Protein AF-X1RI43-F1 (afdb_monomer_lite)

Structure (mmCIF, N/CA/C/O backbone):
data_AF-X1RI43-F1
#
_entry.id   AF-X1RI43-F1
#
loop_
_atom_site.group_PDB
_atom_site.id
_atom_site.type_symbol
_atom_site.label_atom_id
_atom_site.label_alt_id
_atom_site.label_comp_id
_atom_site.label_asym_id
_atom_site.label_entity_id
_atom_site.label_seq_id
_atom_site.pdbx_PDB_ins_code
_atom_site.Cartn_x
_atom_site.Cartn_y
_atom_site.Cartn_z
_atom_site.occupancy
_atom_site.B_iso_or_equiv
_atom_site.auth_seq_id
_atom_site.auth_comp_id
_atom_site.auth_asym_id
_atom_site.auth_atom_id
_atom_site.pdbx_PDB_model_num
ATOM 1 N N . ASP A 1 1 ? 4.032 6.945 8.911 1.00 94.88 1 ASP A N 1
ATOM 2 C CA . ASP A 1 1 ? 5.076 6.153 8.237 1.00 94.88 1 ASP A CA 1
ATOM 3 C C . ASP A 1 1 ? 4.784 6.082 6.738 1.00 94.88 1 ASP A C 1
ATOM 5 O O . ASP A 1 1 ? 3.655 5.783 6.378 1.00 94.88 1 ASP A O 1
ATOM 9 N N . LEU A 1 2 ? 5.763 6.406 5.883 1.00 96.12 2 LEU A N 1
ATOM 10 C CA . LEU A 1 2 ? 5.659 6.276 4.417 1.00 96.12 2 LEU A CA 1
ATOM 11 C C . LEU A 1 2 ? 6.127 4.905 3.906 1.00 96.12 2 LEU A C 1
ATOM 13 O O . LEU A 1 2 ? 5.925 4.588 2.732 1.00 96.12 2 LEU A O 1
ATOM 17 N N . SER A 1 3 ? 6.766 4.104 4.759 1.00 94.75 3 SER A N 1
ATOM 18 C CA . SER A 1 3 ? 7.128 2.724 4.462 1.00 94.75 3 SER A CA 1
ATOM 19 C C . SER A 1 3 ? 5.883 1.823 4.421 1.00 94.75 3 SER A C 1
ATOM 21 O O . SER A 1 3 ? 4.750 2.299 4.530 1.00 94.75 3 SER A O 1
ATOM 23 N N . ALA A 1 4 ? 6.089 0.525 4.200 1.00 94.62 4 ALA A N 1
ATOM 24 C CA . ALA A 1 4 ? 5.012 -0.456 4.199 1.00 94.62 4 ALA A CA 1
ATOM 25 C C . ALA A 1 4 ? 4.863 -1.227 5.517 1.00 94.62 4 ALA A C 1
ATOM 27 O O . ALA A 1 4 ? 3.946 -2.040 5.621 1.00 94.62 4 ALA A O 1
ATOM 28 N N . ASP A 1 5 ? 5.728 -0.959 6.496 1.00 95.06 5 ASP A N 1
ATOM 29 C CA . ASP A 1 5 ? 5.874 -1.754 7.715 1.00 95.06 5 ASP A CA 1
ATOM 30 C C . ASP A 1 5 ? 4.535 -1.880 8.465 1.00 95.06 5 ASP A C 1
ATOM 32 O O . ASP A 1 5 ? 4.143 -2.966 8.866 1.00 95.06 5 ASP A O 1
ATOM 36 N N . TYR A 1 6 ? 3.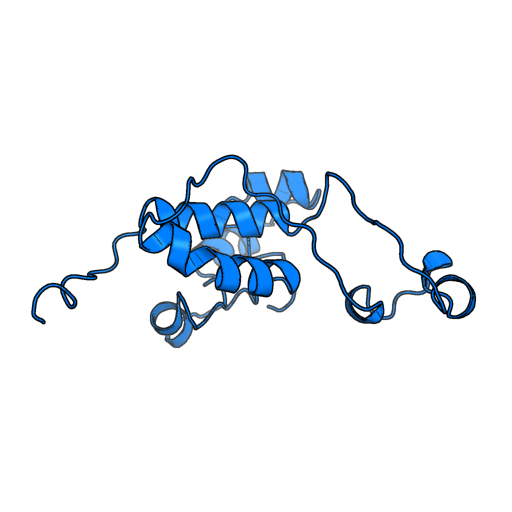743 -0.808 8.535 1.00 96.62 6 TYR A N 1
ATOM 37 C CA . TYR A 1 6 ? 2.495 -0.798 9.315 1.00 96.62 6 TYR A CA 1
ATOM 38 C C . TYR A 1 6 ? 1.204 -0.821 8.483 1.00 96.62 6 TYR A C 1
ATOM 40 O O . TYR A 1 6 ? 0.127 -0.543 9.009 1.00 96.62 6 TYR A O 1
ATOM 48 N N . ARG A 1 7 ? 1.285 -1.107 7.175 1.00 97.12 7 ARG A N 1
ATOM 49 C CA . ARG A 1 7 ? 0.104 -1.090 6.283 1.00 97.12 7 ARG A CA 1
ATOM 50 C C . ARG A 1 7 ? -0.759 -2.346 6.403 1.00 97.12 7 ARG A C 1
ATOM 52 O O . ARG A 1 7 ? -1.976 -2.270 6.263 1.00 97.12 7 ARG A O 1
ATOM 59 N N . LEU A 1 8 ? -0.129 -3.497 6.631 1.00 96.00 8 LEU A N 1
ATOM 60 C CA . LEU A 1 8 ? -0.806 -4.789 6.732 1.00 96.00 8 LEU A CA 1
ATOM 61 C C . LEU A 1 8 ? -1.135 -5.088 8.190 1.00 96.00 8 LEU A C 1
ATOM 63 O O . LEU A 1 8 ? -0.254 -5.024 9.040 1.00 96.00 8 LEU A O 1
ATOM 67 N N . LYS A 1 9 ? -2.391 -5.432 8.472 1.00 93.38 9 LYS A N 1
ATOM 68 C CA . LYS A 1 9 ? -2.880 -5.701 9.832 1.00 93.38 9 LYS A CA 1
ATOM 69 C C . LYS A 1 9 ? -2.414 -7.041 10.384 1.00 93.38 9 LYS A C 1
ATOM 71 O O . LYS A 1 9 ? -2.219 -7.173 11.587 1.00 93.38 9 LYS A O 1
ATOM 76 N N . ASP A 1 10 ? -2.228 -8.015 9.503 1.00 92.88 10 ASP A N 1
ATOM 77 C CA . ASP A 1 10 ? -1.735 -9.340 9.855 1.00 92.88 10 ASP A CA 1
ATOM 78 C C . ASP A 1 10 ? -0.206 -9.398 9.697 1.00 92.88 10 ASP A C 1
ATOM 80 O O . ASP A 1 10 ? 0.337 -9.281 8.590 1.00 92.88 10 ASP A O 1
ATOM 84 N N . SER A 1 11 ? 0.497 -9.599 10.816 1.00 92.56 11 SER A N 1
ATOM 85 C CA . SER A 1 11 ? 1.957 -9.711 10.845 1.00 92.56 11 SER A CA 1
ATOM 86 C C . SER A 1 11 ? 2.472 -10.923 10.063 1.00 92.56 11 SER A C 1
ATOM 88 O O . SER A 1 11 ? 3.545 -10.841 9.462 1.00 92.56 11 SER A O 1
ATOM 90 N N . ALA A 1 12 ? 1.707 -12.015 9.985 1.00 93.31 12 ALA A N 1
ATOM 91 C CA . ALA A 1 12 ? 2.068 -13.188 9.198 1.00 93.31 12 ALA A CA 1
ATOM 92 C C . ALA A 1 12 ? 1.974 -12.897 7.693 1.00 93.31 12 ALA A C 1
ATOM 94 O O . ALA A 1 12 ? 2.835 -13.327 6.917 1.00 93.31 12 ALA A O 1
ATOM 95 N N . VAL A 1 13 ? 0.974 -12.115 7.263 1.00 94.31 13 VAL A N 1
ATOM 96 C CA . VAL A 1 13 ? 0.886 -11.637 5.872 1.00 94.31 13 VAL A CA 1
ATOM 97 C C . VAL A 1 13 ? 2.065 -10.716 5.570 1.00 94.31 13 VAL A C 1
ATOM 99 O O . VAL A 1 13 ? 2.731 -10.900 4.550 1.00 94.31 13 VAL A O 1
ATOM 102 N N . TYR A 1 14 ? 2.391 -9.784 6.468 1.00 94.38 14 TYR A N 1
ATOM 103 C CA . TYR A 1 14 ? 3.572 -8.936 6.317 1.00 94.38 14 TYR A CA 1
ATOM 104 C C . TYR A 1 14 ? 4.857 -9.762 6.156 1.00 94.38 14 TYR A C 1
ATOM 106 O O . TYR A 1 14 ? 5.571 -9.593 5.165 1.00 94.38 14 TYR A O 1
ATOM 114 N N . GLN A 1 15 ? 5.107 -10.723 7.047 1.00 93.94 15 GLN A N 1
ATOM 115 C CA . GLN A 1 15 ? 6.289 -11.582 6.983 1.00 93.94 15 GLN A CA 1
ATOM 116 C C . GLN A 1 15 ? 6.377 -12.350 5.661 1.00 93.94 15 GLN A C 1
ATOM 118 O O . GLN A 1 15 ? 7.441 -12.402 5.042 1.00 93.94 15 GLN A O 1
ATOM 123 N N . LYS A 1 16 ? 5.255 -12.897 5.183 1.00 94.44 16 LYS A N 1
ATOM 124 C CA . LYS A 1 16 ? 5.183 -13.631 3.913 1.00 94.44 16 LYS A CA 1
ATOM 125 C C . LYS A 1 16 ? 5.531 -12.761 2.698 1.00 94.44 16 LYS A C 1
ATOM 127 O O . LYS A 1 16 ? 6.133 -13.257 1.745 1.00 94.44 16 LYS A O 1
ATOM 132 N N . TRP A 1 17 ? 5.123 -11.493 2.695 1.00 94.44 17 TRP A N 1
ATOM 133 C CA . TRP A 1 17 ? 5.287 -10.597 1.543 1.00 94.44 17 TRP A CA 1
ATOM 134 C C . TRP A 1 17 ? 6.582 -9.787 1.565 1.00 94.44 17 TRP A C 1
ATOM 136 O O . TRP A 1 17 ? 7.130 -9.491 0.500 1.00 94.44 17 TRP A O 1
ATOM 146 N N . TYR A 1 18 ? 7.069 -9.436 2.753 1.00 91.81 18 TYR A N 1
ATOM 147 C CA . TYR A 1 18 ? 8.239 -8.580 2.944 1.00 91.81 18 TYR A CA 1
ATOM 148 C C . TYR A 1 18 ? 9.483 -9.341 3.399 1.00 91.81 18 TYR A C 1
ATOM 150 O O . TYR A 1 18 ? 10.555 -8.738 3.442 1.00 91.81 18 TYR A O 1
ATOM 158 N N . GLU A 1 19 ? 9.356 -10.640 3.700 1.00 93.25 19 GLU A N 1
ATOM 159 C CA . GLU A 1 19 ? 10.453 -11.518 4.140 1.00 93.25 19 GLU A CA 1
ATOM 160 C C . GLU A 1 19 ? 11.173 -10.950 5.378 1.00 93.25 19 GLU A C 1
ATOM 162 O O . GLU A 1 19 ? 12.388 -11.056 5.539 1.00 93.25 19 GLU A O 1
ATOM 167 N N . LYS A 1 20 ? 10.394 -10.297 6.250 1.00 92.12 20 LYS A N 1
ATOM 168 C CA . LYS A 1 20 ? 10.843 -9.621 7.467 1.00 92.12 20 LYS A CA 1
ATOM 169 C C . LYS A 1 20 ? 9.844 -9.836 8.587 1.00 92.12 20 LYS A C 1
ATOM 171 O O . LYS A 1 20 ? 8.643 -9.693 8.386 1.00 92.12 20 LYS A O 1
ATOM 176 N N . GLU A 1 21 ? 10.356 -10.118 9.773 1.00 91.31 21 GLU A N 1
ATOM 177 C CA . GLU A 1 21 ? 9.546 -10.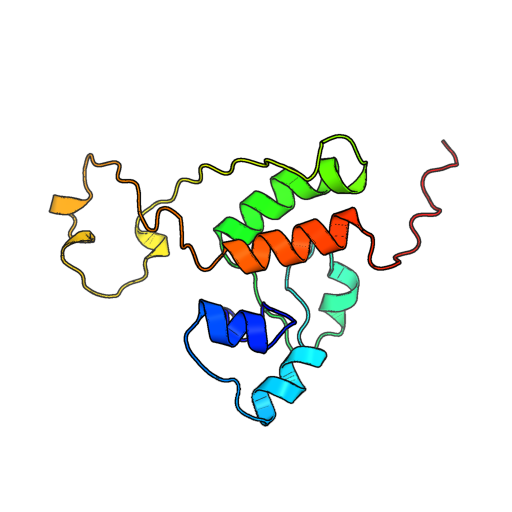195 10.983 1.00 91.31 21 GLU A CA 1
ATOM 178 C C . GLU A 1 21 ? 9.411 -8.814 11.616 1.00 91.31 21 GLU A C 1
ATOM 180 O O . GLU A 1 21 ? 10.369 -8.034 11.667 1.00 91.31 21 GLU A O 1
ATOM 185 N N . HIS A 1 22 ? 8.216 -8.519 12.123 1.00 91.69 22 HIS A N 1
ATOM 186 C CA . HIS A 1 22 ? 8.062 -7.416 13.052 1.00 91.69 22 HIS A CA 1
ATOM 187 C C . HIS A 1 22 ? 8.686 -7.795 14.385 1.00 91.69 22 HIS A C 1
ATOM 189 O O . HIS A 1 22 ? 8.463 -8.879 14.914 1.00 91.69 22 HIS A O 1
ATOM 195 N N . ASN A 1 23 ? 9.478 -6.885 14.946 1.00 89.88 23 ASN A N 1
ATOM 196 C CA . ASN A 1 23 ? 9.877 -7.039 16.334 1.00 89.88 23 ASN A CA 1
ATOM 197 C C . ASN A 1 23 ? 8.663 -6.783 17.246 1.00 89.88 23 ASN A C 1
ATOM 199 O O . ASN A 1 23 ? 7.667 -6.188 16.835 1.00 89.88 23 ASN A O 1
ATOM 203 N N . LYS A 1 24 ? 8.784 -7.158 18.520 1.00 85.94 24 LYS A N 1
ATOM 204 C CA . LYS A 1 24 ? 7.703 -7.030 19.507 1.00 85.94 24 LYS A CA 1
ATOM 205 C C . LYS A 1 24 ? 7.145 -5.604 19.663 1.00 85.94 24 LYS A C 1
ATOM 207 O O . LYS A 1 24 ? 5.981 -5.433 20.003 1.00 85.94 24 LYS A O 1
ATOM 212 N N . ILE A 1 25 ? 7.965 -4.573 19.440 1.00 87.81 25 ILE A N 1
ATOM 213 C CA . ILE A 1 25 ? 7.508 -3.175 19.490 1.00 87.81 25 ILE A CA 1
ATOM 214 C C . ILE A 1 25 ? 6.640 -2.880 18.265 1.00 87.81 25 ILE A C 1
ATOM 216 O O . ILE A 1 25 ? 5.549 -2.337 18.406 1.00 87.81 25 ILE A O 1
ATOM 220 N N . SER A 1 26 ? 7.094 -3.273 17.075 1.00 88.94 26 SER A N 1
ATOM 221 C CA . SER A 1 26 ? 6.341 -3.113 15.833 1.00 88.94 26 SER A CA 1
ATOM 222 C C . SER A 1 26 ? 5.032 -3.905 15.839 1.00 88.94 26 SER A C 1
ATOM 224 O O . SER A 1 26 ? 4.031 -3.391 15.358 1.00 88.94 26 SER A O 1
ATOM 226 N N . GLU A 1 27 ? 5.000 -5.099 16.435 1.00 86.56 27 GLU A N 1
ATOM 227 C CA . GLU A 1 27 ? 3.758 -5.865 16.622 1.00 86.56 27 GLU A CA 1
ATOM 228 C C . GLU A 1 27 ? 2.726 -5.111 17.469 1.00 86.56 27 GLU A C 1
ATOM 230 O O . GLU A 1 27 ? 1.556 -5.060 17.102 1.00 86.56 27 GLU A O 1
ATOM 235 N N . ASN A 1 28 ? 3.152 -4.470 18.561 1.00 8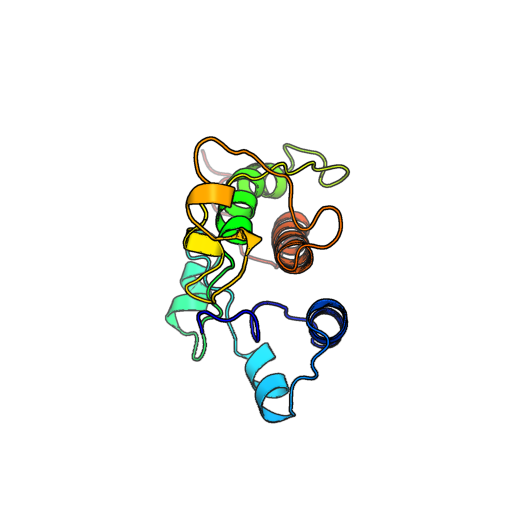7.44 28 ASN A N 1
ATOM 236 C CA . ASN A 1 28 ? 2.256 -3.637 19.364 1.00 87.44 28 ASN A CA 1
ATOM 237 C C . ASN A 1 28 ? 1.786 -2.398 18.586 1.00 87.44 28 ASN A C 1
ATOM 239 O O . ASN A 1 28 ? 0.631 -2.010 18.694 1.00 87.44 28 ASN A O 1
ATOM 243 N N . LEU A 1 29 ? 2.656 -1.793 17.773 1.00 91.69 29 LEU A N 1
ATOM 244 C CA . LEU A 1 29 ? 2.302 -0.623 16.962 1.00 91.69 29 LEU A CA 1
ATOM 245 C C . LEU A 1 29 ? 1.344 -0.953 15.807 1.00 91.69 29 LEU A C 1
ATOM 247 O O . LEU A 1 29 ? 0.634 -0.065 15.342 1.00 91.69 29 LEU A O 1
ATOM 251 N N . LEU A 1 30 ? 1.289 -2.205 15.340 1.00 91.44 30 LEU A N 1
ATOM 252 C CA . LEU A 1 30 ? 0.370 -2.616 14.271 1.00 91.44 30 LEU A CA 1
ATOM 253 C C . LEU A 1 30 ? -1.107 -2.456 14.658 1.00 91.44 30 LEU A C 1
ATOM 255 O O . LEU A 1 30 ? -1.928 -2.105 13.803 1.00 91.44 30 LEU A O 1
ATOM 259 N N . SER A 1 31 ? -1.451 -2.695 15.927 1.00 86.81 31 SER A N 1
ATOM 260 C CA . SER A 1 31 ? -2.825 -2.527 16.417 1.00 86.81 31 SER A CA 1
ATOM 261 C C . SER A 1 31 ? -3.222 -1.053 16.534 1.00 86.81 31 SER A C 1
ATOM 263 O O . SER A 1 31 ? -4.390 -0.723 16.341 1.00 86.81 31 SER A O 1
ATOM 265 N N . GLU A 1 32 ? -2.255 -0.168 16.777 1.00 91.75 32 GLU A N 1
ATOM 266 C CA . GLU A 1 32 ? -2.459 1.280 16.881 1.00 91.75 32 GLU A CA 1
ATOM 267 C C . GLU A 1 32 ? -2.400 2.001 15.525 1.00 91.75 32 GLU A C 1
ATOM 269 O O . GLU A 1 32 ? -2.948 3.095 15.373 1.00 91.75 32 GLU A O 1
ATOM 274 N N . ALA A 1 33 ? -1.739 1.409 14.527 1.00 96.25 33 ALA A N 1
ATOM 275 C CA . ALA A 1 33 ? -1.577 2.013 13.214 1.00 96.25 33 ALA A CA 1
ATOM 276 C C . ALA A 1 33 ? -2.920 2.154 12.485 1.00 96.25 33 ALA A C 1
ATOM 278 O O . ALA A 1 33 ? -3.654 1.184 12.317 1.00 96.25 33 ALA A O 1
ATOM 279 N N . VAL A 1 34 ? -3.227 3.333 11.953 1.00 97.50 34 VAL A N 1
ATOM 280 C CA . VAL A 1 34 ? -4.388 3.550 11.077 1.00 97.50 34 VAL A CA 1
ATOM 281 C C . VAL A 1 34 ? -3.925 3.648 9.631 1.00 97.50 34 VAL A C 1
ATOM 283 O O . VAL A 1 34 ? -2.959 4.347 9.323 1.00 97.50 34 VAL A O 1
ATOM 286 N N . TYR A 1 35 ? -4.618 2.950 8.732 1.00 97.94 35 TYR A N 1
ATOM 287 C CA . TYR A 1 35 ? -4.334 3.022 7.305 1.00 97.94 35 TYR A CA 1
ATOM 288 C C . TYR A 1 35 ? -4.702 4.409 6.761 1.00 97.94 35 TYR A C 1
ATOM 290 O O . TYR A 1 35 ? -5.832 4.876 6.898 1.00 97.94 35 TYR A O 1
ATOM 298 N N . GLY A 1 36 ? -3.721 5.099 6.186 1.00 98.00 36 GLY A N 1
ATOM 299 C CA . GLY A 1 36 ? -3.775 6.531 5.892 1.00 98.00 36 GLY A CA 1
ATOM 300 C C . GLY A 1 36 ? -4.497 6.891 4.598 1.00 98.00 36 GLY A C 1
ATOM 301 O O . GLY A 1 36 ? -3.917 7.594 3.776 1.00 98.00 36 GLY A O 1
ATOM 302 N N . LEU A 1 37 ? -5.725 6.408 4.401 1.00 97.94 37 LEU A N 1
ATOM 303 C CA . LEU A 1 37 ? -6.569 6.742 3.250 1.00 97.94 37 LEU A CA 1
ATOM 304 C C . LEU A 1 37 ? -7.774 7.587 3.711 1.00 97.94 37 LEU A C 1
ATOM 306 O O . LEU A 1 37 ? -8.771 7.018 4.165 1.00 97.94 37 LEU A O 1
ATOM 310 N N . PRO A 1 38 ? -7.691 8.932 3.664 1.00 97.56 38 PRO A N 1
ATOM 311 C CA . PRO A 1 38 ? -8.683 9.821 4.273 1.00 97.56 38 PRO A CA 1
ATOM 312 C C . PRO A 1 38 ? -10.104 9.635 3.747 1.00 97.56 38 PRO A C 1
ATOM 314 O O . PRO A 1 38 ? -11.046 9.706 4.525 1.00 97.56 38 PRO A O 1
ATOM 317 N N . GLU A 1 39 ? -10.276 9.329 2.465 1.00 97.12 39 GLU A N 1
ATOM 318 C CA . GLU A 1 39 ? -11.586 9.105 1.845 1.00 97.12 39 GLU A CA 1
ATOM 319 C C . GLU A 1 39 ? -12.368 7.949 2.490 1.00 97.12 39 GLU A C 1
ATOM 321 O O . GLU A 1 39 ? -13.584 7.871 2.336 1.00 97.12 39 GLU A O 1
ATOM 326 N N . ILE A 1 40 ? -11.678 7.059 3.212 1.00 95.69 40 ILE A N 1
ATOM 327 C CA . ILE A 1 40 ? -12.266 5.886 3.868 1.00 95.69 40 ILE A CA 1
ATOM 328 C C . ILE A 1 40 ? -12.129 5.965 5.395 1.00 95.69 40 ILE A C 1
ATOM 330 O O . ILE A 1 40 ? -13.042 5.569 6.116 1.00 95.69 40 ILE A O 1
ATOM 334 N N . TYR A 1 41 ? -11.012 6.494 5.904 1.00 96.62 41 TYR A N 1
ATOM 335 C CA . TYR A 1 41 ? -10.644 6.402 7.321 1.00 96.62 41 TYR A CA 1
ATOM 336 C C . TYR A 1 41 ? -10.403 7.750 8.009 1.00 96.62 41 TYR A C 1
ATOM 338 O O . TYR A 1 41 ? -9.749 7.776 9.051 1.00 96.62 41 TYR A O 1
ATOM 346 N N . LEU A 1 42 ? -10.920 8.863 7.470 1.00 96.88 42 LEU A N 1
ATOM 347 C CA . LEU A 1 42 ? -10.700 10.216 8.007 1.00 96.88 42 LEU A CA 1
ATOM 348 C C . LEU A 1 42 ? -10.865 10.298 9.530 1.00 96.88 42 LEU A C 1
ATOM 350 O O . LEU A 1 42 ? -10.009 10.865 10.204 1.00 96.88 42 LEU A O 1
ATOM 354 N N . ASP A 1 43 ? -11.939 9.725 10.072 1.00 96.06 43 ASP A N 1
ATOM 355 C CA . ASP A 1 43 ? -12.222 9.806 11.506 1.00 96.06 43 ASP A CA 1
ATOM 356 C C . ASP A 1 43 ? -11.231 9.004 12.346 1.00 96.06 43 ASP A C 1
ATOM 358 O O . ASP A 1 43 ? -10.748 9.508 13.354 1.00 96.06 43 ASP A O 1
ATOM 362 N N . LYS A 1 44 ? -10.833 7.811 11.887 1.00 95.62 44 LYS A N 1
ATOM 363 C CA . LYS A 1 44 ? -9.786 7.020 12.551 1.00 95.62 44 LYS A CA 1
ATOM 364 C C . LYS A 1 44 ? -8.424 7.729 12.481 1.00 95.62 44 LYS A C 1
ATOM 366 O O . LYS A 1 44 ? -7.638 7.632 13.414 1.00 95.62 44 LYS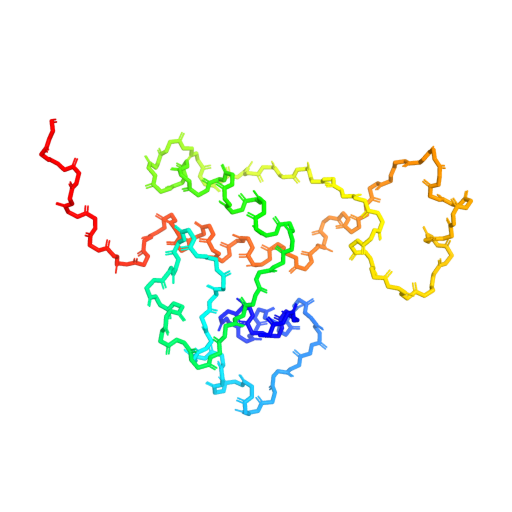 A O 1
ATOM 371 N N . ILE A 1 45 ? -8.132 8.436 11.383 1.00 97.69 45 ILE A N 1
ATOM 372 C CA . ILE A 1 45 ? -6.844 9.116 11.156 1.00 97.69 45 ILE A CA 1
ATOM 373 C C . ILE A 1 45 ? -6.649 10.306 12.105 1.00 97.69 45 ILE A C 1
ATOM 375 O O . ILE A 1 45 ? -5.519 10.541 12.528 1.00 97.69 45 ILE A O 1
ATOM 379 N N . LYS A 1 46 ? -7.714 11.048 12.445 1.00 96.94 46 LYS A N 1
ATOM 380 C CA . LYS A 1 46 ? -7.637 12.257 13.294 1.00 96.94 46 LYS A CA 1
ATOM 381 C C . LYS A 1 46 ? -6.960 12.000 14.641 1.00 96.94 46 LYS A C 1
ATOM 383 O O . LYS A 1 46 ? -6.172 12.831 15.083 1.00 96.94 46 LYS A O 1
ATOM 388 N N . ASP A 1 47 ? -7.242 10.845 15.238 1.00 95.94 47 ASP A N 1
ATOM 389 C CA . ASP A 1 47 ? -6.769 10.470 16.573 1.00 95.94 47 ASP A CA 1
ATOM 390 C C . ASP A 1 47 ? -5.638 9.424 16.534 1.00 95.94 47 ASP A C 1
ATOM 392 O O . ASP A 1 47 ? -5.211 8.919 17.574 1.00 95.94 47 ASP A O 1
ATOM 396 N N . ALA A 1 48 ? -5.144 9.071 15.342 1.00 96.12 48 ALA A N 1
ATOM 397 C CA . ALA A 1 48 ? -4.178 7.993 15.179 1.00 96.12 48 ALA A CA 1
ATOM 398 C C . ALA A 1 48 ? -2.782 8.394 15.697 1.00 96.12 48 ALA A C 1
ATOM 400 O O . ALA A 1 48 ? -2.187 9.344 15.178 1.00 96.12 48 ALA A O 1
ATOM 401 N N . PRO A 1 49 ? -2.180 7.632 16.632 1.00 94.88 49 PRO A N 1
ATOM 402 C CA . PRO A 1 49 ? -0.797 7.865 17.056 1.00 94.88 49 PRO A CA 1
ATOM 403 C C . PRO A 1 49 ? 0.205 7.510 15.946 1.00 94.88 49 PRO A C 1
ATOM 405 O O . PRO A 1 49 ? 1.321 8.030 15.904 1.00 94.88 49 PRO A O 1
ATOM 408 N N . LEU A 1 50 ? -0.202 6.632 15.025 1.00 97.12 50 LEU A N 1
ATOM 409 C CA . LEU A 1 50 ? 0.578 6.197 13.881 1.00 97.12 50 LEU A CA 1
ATOM 410 C C . LEU A 1 50 ? -0.324 6.075 12.652 1.00 97.12 50 LEU A C 1
ATOM 412 O O . LEU A 1 50 ? -1.257 5.280 12.623 1.00 97.12 50 LEU A O 1
ATOM 416 N N . VAL A 1 51 ? -0.003 6.829 11.602 1.00 98.06 51 VAL A N 1
ATOM 417 C CA . VAL A 1 51 ? -0.654 6.696 10.292 1.00 98.06 51 VAL 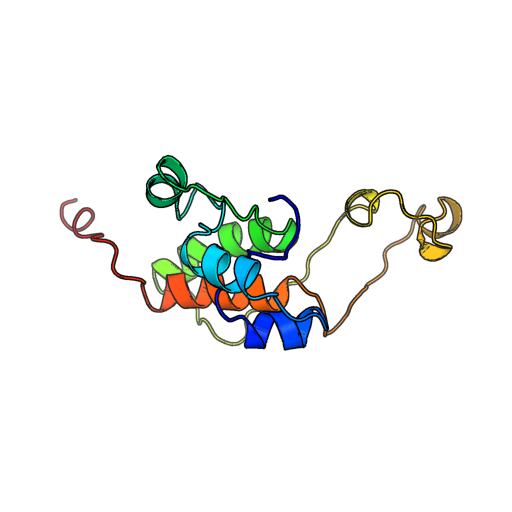A CA 1
ATOM 418 C C . VAL A 1 51 ? 0.260 5.916 9.354 1.00 98.06 51 VAL A C 1
ATOM 420 O O . VAL A 1 51 ? 1.379 6.354 9.060 1.00 98.06 51 VAL A O 1
ATOM 423 N N . ALA A 1 52 ? -0.205 4.765 8.875 1.00 98.06 52 ALA A N 1
ATOM 424 C CA . ALA A 1 52 ? 0.455 3.963 7.854 1.00 98.06 52 ALA A CA 1
ATOM 425 C C . ALA A 1 52 ? 0.045 4.483 6.472 1.00 98.06 52 ALA A C 1
ATOM 427 O O . ALA A 1 52 ? -1.043 4.186 5.981 1.00 98.06 52 ALA A O 1
ATOM 428 N N . ASN A 1 53 ? 0.892 5.308 5.858 1.00 98.31 53 ASN A N 1
ATOM 429 C CA . ASN A 1 53 ? 0.566 5.940 4.588 1.00 98.31 53 ASN A CA 1
ATOM 430 C C . ASN A 1 53 ? 0.500 4.883 3.472 1.00 98.31 53 ASN A C 1
ATOM 432 O O . ASN A 1 53 ? 1.467 4.128 3.323 1.00 98.31 53 ASN A O 1
ATOM 436 N N . PRO A 1 54 ? -0.571 4.860 2.666 1.00 97.94 54 PRO A N 1
ATOM 437 C CA . PRO A 1 54 ? -0.768 3.898 1.590 1.00 97.94 54 PRO A CA 1
ATOM 438 C C . PRO A 1 54 ? 0.364 3.838 0.559 1.00 97.94 54 PRO A C 1
ATOM 440 O O . PRO A 1 54 ? 1.100 4.805 0.331 1.00 97.94 54 PRO A O 1
ATOM 443 N N . GLY A 1 55 ? 0.466 2.693 -0.115 1.00 97.12 55 GLY A N 1
ATOM 444 C CA . GLY A 1 55 ? 1.239 2.536 -1.342 1.00 97.12 55 GLY A CA 1
ATOM 445 C C . GLY A 1 55 ? 0.581 3.242 -2.526 1.00 97.12 55 GLY A C 1
ATOM 446 O O . GLY A 1 55 ? -0.637 3.279 -2.639 1.00 97.12 55 GLY A O 1
ATOM 447 N N . CYS A 1 56 ? 1.383 3.762 -3.458 1.00 95.88 56 CYS A N 1
ATOM 448 C CA . CYS A 1 56 ? 0.873 4.579 -4.567 1.00 95.88 56 CYS A CA 1
ATOM 449 C C . CYS A 1 56 ? -0.148 3.859 -5.468 1.00 95.88 56 CYS A C 1
ATOM 451 O O . CYS A 1 56 ? -1.168 4.449 -5.816 1.00 95.88 56 CYS A O 1
ATOM 453 N N . TYR A 1 57 ? 0.088 2.588 -5.823 1.00 96.62 57 TYR A N 1
ATOM 454 C CA . TYR A 1 57 ? -0.915 1.811 -6.564 1.00 96.62 57 TYR A CA 1
ATOM 455 C C . TYR A 1 57 ? -2.087 1.394 -5.690 1.00 96.62 57 TYR A C 1
ATOM 457 O O . TYR A 1 57 ? -3.206 1.342 -6.180 1.00 96.62 57 TYR A O 1
ATOM 465 N N . SER A 1 58 ? -1.841 1.103 -4.413 1.00 97.38 58 SER A N 1
ATOM 466 C CA . SER A 1 58 ? -2.901 0.762 -3.468 1.00 97.38 58 SER A CA 1
ATOM 467 C C . SER A 1 58 ? -3.908 1.907 -3.396 1.00 97.38 58 SER A C 1
ATOM 469 O O . SER A 1 58 ? -5.092 1.681 -3.605 1.00 97.38 58 SER A O 1
ATOM 471 N N . THR A 1 59 ? -3.440 3.153 -3.266 1.00 97.94 59 THR A N 1
ATOM 472 C CA . THR A 1 59 ? -4.289 4.350 -3.302 1.00 97.94 59 THR A CA 1
ATOM 473 C C . THR A 1 59 ? -5.131 4.434 -4.571 1.00 97.94 59 THR A C 1
ATOM 475 O O . THR A 1 59 ? -6.350 4.554 -4.479 1.00 97.94 59 THR A O 1
ATOM 478 N N . SER A 1 60 ? -4.512 4.369 -5.757 1.00 97.69 60 SER A N 1
ATOM 479 C CA . SER A 1 60 ? -5.255 4.553 -7.011 1.00 97.69 60 SER A CA 1
ATOM 480 C C . SER A 1 60 ? -6.283 3.446 -7.249 1.00 97.69 60 SER A C 1
ATOM 482 O O . SER A 1 60 ? -7.393 3.720 -7.702 1.00 97.69 60 SER A O 1
ATOM 484 N N . VAL A 1 61 ? -5.933 2.205 -6.912 1.00 97.88 61 VAL A N 1
ATOM 485 C CA . VAL A 1 61 ? -6.806 1.039 -7.060 1.00 97.88 61 VAL A CA 1
ATOM 486 C C . VAL A 1 61 ? -7.956 1.086 -6.065 1.00 97.88 61 VAL A C 1
ATOM 488 O O . VAL A 1 61 ? -9.109 0.944 -6.470 1.00 97.88 61 VAL A O 1
ATOM 491 N N . ILE A 1 62 ? -7.661 1.295 -4.779 1.00 98.06 62 ILE A N 1
ATOM 492 C CA . ILE A 1 62 ? -8.679 1.297 -3.728 1.00 98.06 62 ILE A CA 1
ATOM 493 C C . ILE A 1 62 ? -9.690 2.405 -4.008 1.00 98.06 62 ILE A C 1
ATOM 495 O O . ILE A 1 62 ? -10.879 2.123 -4.043 1.00 98.06 62 ILE A O 1
ATOM 499 N N . LEU A 1 63 ? -9.251 3.631 -4.309 1.00 98.00 63 LEU A N 1
ATOM 500 C CA . LEU A 1 63 ? -10.175 4.729 -4.614 1.00 98.00 63 LEU A CA 1
ATOM 501 C C . LEU A 1 63 ? -11.020 4.469 -5.869 1.00 98.00 63 LEU A C 1
ATOM 503 O O . LEU A 1 63 ? -12.198 4.819 -5.894 1.00 98.00 63 LEU A O 1
ATOM 507 N N . GLY A 1 64 ? -10.449 3.833 -6.897 1.00 97.25 64 GLY A N 1
ATOM 508 C CA . GLY A 1 64 ? -11.179 3.500 -8.122 1.00 97.25 64 GLY A CA 1
ATOM 509 C C . GLY A 1 64 ? -12.243 2.412 -7.938 1.00 97.25 64 GLY A C 1
ATOM 510 O O . GLY A 1 64 ? -13.265 2.434 -8.620 1.00 97.25 64 GLY A O 1
ATOM 511 N N . ILE A 1 65 ? -12.018 1.464 -7.024 1.00 97.19 65 ILE A N 1
ATOM 512 C CA . ILE A 1 65 ? -12.846 0.257 -6.869 1.00 97.19 65 ILE A CA 1
ATOM 513 C C . ILE A 1 65 ? -13.772 0.330 -5.648 1.00 97.19 65 ILE A C 1
ATOM 515 O O . ILE A 1 65 ? -14.866 -0.237 -5.673 1.00 97.19 65 ILE A O 1
ATOM 519 N N . ALA A 1 66 ? -13.375 1.042 -4.591 1.00 96.81 66 ALA A N 1
ATOM 520 C CA . ALA A 1 66 ? -14.088 1.095 -3.317 1.00 96.81 66 ALA A CA 1
ATOM 521 C C . ALA A 1 66 ? -15.585 1.416 -3.456 1.00 96.81 66 ALA A C 1
ATOM 523 O O . ALA A 1 66 ? -16.375 0.688 -2.853 1.00 96.81 66 ALA A O 1
ATOM 524 N N . PRO A 1 67 ? -16.030 2.402 -4.267 1.00 96.31 67 PRO A N 1
ATOM 525 C CA 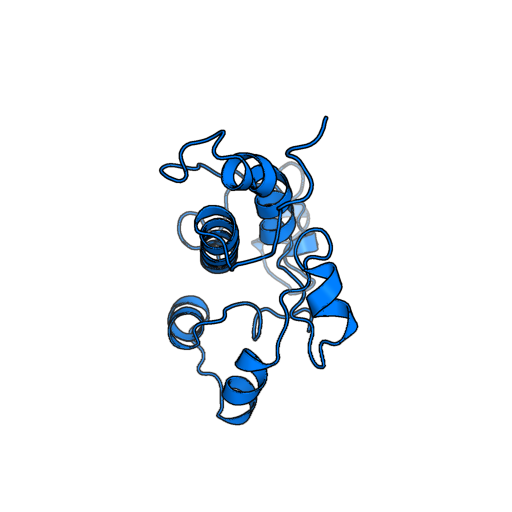. PRO A 1 67 ? -17.459 2.672 -4.423 1.00 96.31 67 PRO A CA 1
ATOM 526 C C . PRO A 1 67 ? -18.224 1.480 -5.014 1.00 96.31 67 PRO A C 1
ATOM 528 O O . PRO A 1 67 ? -19.310 1.147 -4.544 1.00 96.31 67 PRO A O 1
ATOM 531 N N . LEU A 1 68 ? -17.644 0.796 -6.007 1.00 96.81 68 LEU A N 1
ATOM 532 C CA . LEU A 1 68 ? -18.277 -0.350 -6.663 1.00 96.81 68 LEU A CA 1
ATOM 533 C C . LEU A 1 68 ? -18.482 -1.508 -5.685 1.00 96.81 68 LEU A C 1
ATOM 535 O O . LEU A 1 68 ? -19.542 -2.131 -5.681 1.00 96.81 68 LEU A O 1
ATOM 539 N N . LEU A 1 69 ? -17.494 -1.778 -4.831 1.00 96.62 69 LEU A N 1
ATOM 540 C CA . LEU A 1 69 ? -17.586 -2.851 -3.842 1.00 96.62 69 LEU A CA 1
ATOM 541 C C . LEU A 1 69 ? -18.453 -2.472 -2.640 1.00 96.62 69 LEU A C 1
ATOM 543 O O . LEU A 1 69 ? -19.238 -3.308 -2.187 1.00 96.62 69 LEU A O 1
ATOM 547 N N . LYS A 1 70 ? -18.372 -1.222 -2.167 1.00 95.88 70 LYS A N 1
ATOM 548 C CA . LYS A 1 70 ? -19.197 -0.706 -1.064 1.00 95.88 70 LYS A CA 1
ATOM 549 C C . LYS A 1 70 ? -20.687 -0.812 -1.391 1.00 95.88 70 LYS A C 1
ATOM 551 O O . LYS A 1 70 ? -21.460 -1.311 -0.581 1.00 95.88 70 LYS A O 1
ATOM 556 N N . PHE A 1 71 ? -21.079 -0.409 -2.600 1.00 95.94 71 PHE A N 1
ATOM 557 C CA . PHE A 1 71 ? -22.474 -0.441 -3.054 1.00 95.94 71 PHE A CA 1
ATOM 558 C C . PHE A 1 71 ? -22.873 -1.741 -3.768 1.00 95.94 71 PHE A C 1
ATOM 560 O O . PHE A 1 71 ? -23.962 -1.814 -4.330 1.00 95.94 71 PHE A O 1
ATOM 567 N N . LYS A 1 72 ? -22.016 -2.774 -3.749 1.00 95.62 72 LYS A N 1
ATOM 568 C CA . LYS A 1 72 ? -22.290 -4.091 -4.358 1.00 95.62 72 LYS A CA 1
ATOM 569 C C . LYS A 1 72 ? -22.638 -4.021 -5.854 1.00 95.62 72 LYS A C 1
ATOM 571 O O . LYS A 1 72 ? -23.435 -4.811 -6.350 1.00 95.62 72 LYS A O 1
ATOM 576 N N . LEU A 1 73 ? -22.020 -3.087 -6.576 1.00 96.75 73 LEU A N 1
ATOM 577 C CA . LEU A 1 73 ? -22.224 -2.851 -8.010 1.00 96.75 73 LEU A CA 1
ATOM 578 C C . LEU A 1 73 ? -21.294 -3.690 -8.904 1.00 96.75 73 LEU A C 1
ATOM 580 O O . LEU A 1 73 ? -21.453 -3.683 -10.123 1.00 96.75 73 LEU A O 1
ATOM 584 N N . ALA A 1 74 ? -20.324 -4.395 -8.319 1.00 95.19 74 ALA A N 1
ATOM 585 C CA . ALA A 1 74 ? -19.406 -5.290 -9.018 1.00 95.19 74 ALA A CA 1
ATOM 586 C C . ALA A 1 74 ? -19.176 -6.584 -8.221 1.00 95.19 74 ALA A C 1
ATOM 588 O O . ALA A 1 74 ? -19.281 -6.594 -6.991 1.00 95.19 74 ALA A O 1
ATOM 589 N N . ASP A 1 75 ? -18.842 -7.665 -8.931 1.00 95.12 75 ASP A N 1
ATOM 590 C CA . ASP A 1 75 ? -18.371 -8.909 -8.318 1.00 95.12 75 ASP A CA 1
ATOM 591 C C . ASP A 1 75 ? -16.985 -8.665 -7.688 1.00 95.12 75 ASP A C 1
ATOM 593 O O . ASP A 1 75 ? -16.090 -8.164 -8.377 1.00 95.12 75 ASP A O 1
ATOM 597 N N . PRO A 1 76 ? -16.781 -8.968 -6.391 1.00 94.00 76 PRO A N 1
ATOM 598 C CA . PRO A 1 76 ? -15.466 -8.852 -5.764 1.00 94.00 76 PRO A CA 1
ATOM 599 C C . PRO A 1 76 ? -14.438 -9.855 -6.315 1.00 94.00 76 PRO A C 1
ATOM 601 O O . PRO A 1 76 ? -13.244 -9.701 -6.055 1.00 94.00 76 PRO A O 1
ATOM 604 N N . GLN A 1 77 ? -14.862 -10.893 -7.042 1.00 95.12 77 GLN A N 1
ATOM 605 C CA . GLN A 1 77 ? -13.973 -11.896 -7.622 1.00 95.12 77 GLN A CA 1
ATOM 606 C C . GLN A 1 77 ? -13.512 -11.512 -9.030 1.00 95.12 77 GLN A C 1
ATOM 608 O O . GLN A 1 77 ? -14.236 -10.908 -9.814 1.00 95.12 77 GLN A O 1
ATOM 613 N N . GLY A 1 78 ? -12.284 -11.912 -9.374 1.00 93.31 78 GLY A N 1
ATOM 614 C CA . GLY A 1 78 ? -11.763 -11.752 -10.734 1.00 93.31 78 GLY A CA 1
ATOM 615 C C . GLY A 1 78 ? -11.459 -10.306 -11.136 1.00 93.31 78 GLY A C 1
ATOM 616 O O . GLY A 1 78 ? -11.387 -10.010 -12.326 1.00 93.31 78 GLY A O 1
ATOM 617 N N . ILE A 1 79 ? -11.259 -9.407 -10.169 1.00 95.31 79 ILE A N 1
ATOM 618 C CA . ILE A 1 79 ? -10.831 -8.031 -10.429 1.00 95.31 79 ILE A CA 1
ATOM 619 C C . ILE A 1 79 ? -9.430 -8.047 -11.058 1.00 95.31 79 ILE A C 1
ATOM 621 O O . ILE A 1 79 ? -8.466 -8.517 -10.452 1.00 95.31 79 ILE A O 1
ATOM 625 N N . ILE A 1 80 ? -9.307 -7.497 -12.268 1.00 95.56 80 ILE A N 1
ATOM 626 C CA . ILE A 1 80 ? -8.033 -7.374 -12.985 1.00 95.56 80 ILE A CA 1
ATOM 627 C C . ILE A 1 80 ? -7.560 -5.923 -12.918 1.00 95.56 80 ILE A C 1
ATOM 629 O O . ILE A 1 80 ? -8.246 -5.011 -13.376 1.00 95.56 80 ILE A O 1
ATOM 633 N N . ILE A 1 81 ? -6.358 -5.721 -12.377 1.00 95.31 81 ILE A N 1
ATOM 634 C CA . ILE A 1 81 ? -5.714 -4.412 -12.249 1.00 95.31 81 ILE A CA 1
ATOM 635 C C . ILE A 1 81 ? -4.456 -4.396 -13.117 1.00 95.31 81 ILE A C 1
ATOM 637 O O . ILE A 1 81 ? -3.489 -5.102 -12.836 1.00 95.31 81 ILE A O 1
ATOM 641 N N . ASP A 1 82 ? -4.452 -3.549 -14.143 1.00 95.25 82 ASP A N 1
ATOM 642 C CA . ASP A 1 82 ? -3.277 -3.280 -14.973 1.00 95.25 82 ASP A CA 1
ATOM 643 C C . ASP A 1 82 ? -2.844 -1.815 -14.796 1.00 95.25 82 ASP A C 1
ATOM 645 O O . ASP A 1 82 ? -3.354 -0.899 -15.453 1.00 95.25 82 ASP A O 1
ATOM 649 N N . SER A 1 83 ? -1.904 -1.606 -13.873 1.00 94.62 83 SER A N 1
ATOM 650 C CA . SER A 1 83 ? -1.437 -0.288 -13.441 1.00 94.62 83 SER A CA 1
ATOM 651 C C . SER A 1 83 ? -0.165 0.163 -14.160 1.00 94.62 83 SER A C 1
ATOM 653 O O . SER A 1 83 ? 0.719 -0.633 -14.469 1.00 94.62 83 SER A O 1
ATOM 655 N N . LYS A 1 84 ? -0.045 1.477 -14.382 1.00 94.88 84 LYS A N 1
ATOM 656 C CA . LYS A 1 84 ? 1.098 2.116 -15.048 1.00 94.88 84 LYS A CA 1
ATOM 657 C C . LYS A 1 84 ? 1.642 3.246 -14.176 1.00 94.88 84 LYS A C 1
ATOM 659 O O . LYS A 1 84 ? 0.869 3.958 -13.542 1.00 94.88 84 LYS A O 1
ATOM 664 N N . SER A 1 85 ? 2.961 3.421 -14.157 1.00 93.88 85 SER A N 1
ATOM 665 C CA . SER A 1 85 ? 3.641 4.488 -13.412 1.00 93.88 85 SER A CA 1
ATOM 666 C C . SER A 1 85 ? 4.889 4.951 -14.150 1.00 93.88 85 SER A C 1
ATOM 668 O O . SER A 1 85 ? 5.512 4.184 -14.882 1.00 93.88 85 SER A O 1
ATOM 670 N N . GLY A 1 86 ? 5.295 6.194 -13.890 1.00 92.62 86 GLY A N 1
ATOM 671 C CA . GLY A 1 86 ? 6.637 6.667 -14.216 1.00 92.62 86 GLY A CA 1
ATOM 672 C C . GLY A 1 86 ? 7.716 6.005 -13.350 1.00 92.62 86 GLY A C 1
ATOM 673 O O . GLY A 1 86 ? 7.433 5.386 -12.319 1.00 92.62 86 GLY A O 1
ATOM 674 N N . THR A 1 87 ? 8.976 6.182 -13.751 1.00 92.12 87 THR A N 1
ATOM 675 C CA . THR A 1 87 ? 10.160 5.595 -13.093 1.00 92.12 87 THR A CA 1
ATOM 676 C C . THR A 1 87 ? 10.443 6.164 -11.701 1.00 92.12 87 THR A C 1
ATOM 678 O O . THR A 1 87 ? 11.134 5.529 -10.909 1.00 92.12 87 THR A O 1
ATOM 681 N N . THR A 1 88 ? 9.871 7.322 -11.358 1.00 91.44 88 THR A N 1
ATOM 682 C CA . THR A 1 88 ? 10.050 7.992 -10.058 1.00 91.44 88 THR A CA 1
ATOM 683 C C . THR A 1 88 ? 9.615 7.126 -8.873 1.00 91.44 88 THR A C 1
ATOM 685 O O . THR A 1 88 ? 10.226 7.197 -7.807 1.00 91.44 88 THR A O 1
ATOM 688 N N . GLY A 1 89 ? 8.624 6.249 -9.064 1.00 86.94 89 GLY A N 1
ATOM 689 C CA . GLY A 1 89 ? 8.161 5.309 -8.038 1.00 86.94 89 GLY A CA 1
ATOM 690 C C . GLY A 1 89 ? 9.200 4.256 -7.635 1.00 86.94 89 GLY A C 1
ATOM 691 O O . GLY A 1 89 ? 9.092 3.671 -6.560 1.00 86.94 89 GLY A O 1
ATOM 692 N N . ALA A 1 90 ? 10.233 4.028 -8.452 1.00 88.44 90 ALA A N 1
ATOM 693 C CA . ALA A 1 90 ? 11.330 3.121 -8.115 1.00 88.44 90 ALA A CA 1
ATOM 694 C C . ALA A 1 90 ? 12.354 3.741 -7.138 1.00 88.44 90 ALA A C 1
ATOM 696 O O . ALA A 1 90 ? 13.243 3.047 -6.638 1.00 88.44 90 ALA A O 1
ATOM 697 N N . GLY A 1 91 ? 12.217 5.036 -6.836 1.00 89.88 91 GLY A N 1
ATOM 698 C CA . GLY A 1 91 ? 13.118 5.782 -5.967 1.00 89.88 91 GLY A CA 1
ATOM 699 C C . GLY A 1 91 ? 14.446 6.141 -6.640 1.00 89.88 91 GLY A C 1
ATOM 700 O O . GLY A 1 91 ? 14.618 6.030 -7.849 1.00 89.88 91 GLY A O 1
ATOM 701 N N . ARG A 1 92 ? 15.412 6.596 -5.833 1.00 92.12 92 ARG A N 1
ATOM 702 C CA . ARG A 1 92 ? 16.723 7.089 -6.308 1.00 92.12 92 ARG A CA 1
ATOM 703 C C . ARG A 1 92 ? 17.817 6.009 -6.339 1.00 92.12 92 ARG A C 1
ATOM 705 O O . ARG A 1 92 ? 18.980 6.308 -6.600 1.00 92.12 92 ARG A O 1
ATOM 712 N N . LYS A 1 93 ? 17.494 4.750 -6.026 1.00 91.69 93 LYS A N 1
ATOM 713 C CA . LYS A 1 93 ? 18.498 3.678 -5.993 1.00 91.69 93 LYS A CA 1
ATOM 714 C C . LYS A 1 93 ? 19.016 3.415 -7.408 1.00 91.69 93 LYS A C 1
ATOM 716 O O . LYS A 1 93 ? 18.233 3.195 -8.327 1.00 91.69 93 LYS A O 1
ATOM 721 N N . LEU A 1 94 ? 20.338 3.396 -7.562 1.00 89.12 94 LEU A N 1
ATOM 722 C CA . LEU A 1 94 ? 20.964 3.071 -8.839 1.00 89.12 94 LEU A CA 1
ATOM 723 C C . LEU A 1 94 ? 20.638 1.626 -9.228 1.00 89.12 94 LEU A C 1
ATOM 725 O O . LEU A 1 94 ? 20.839 0.694 -8.445 1.00 89.12 94 LEU A O 1
ATOM 729 N N . SER A 1 95 ? 20.138 1.448 -10.445 1.00 91.00 95 SER A N 1
ATOM 730 C CA . SER A 1 95 ? 19.984 0.145 -11.080 1.00 91.00 95 SER A CA 1
ATOM 731 C C . SER A 1 95 ? 20.072 0.317 -12.590 1.00 91.00 95 SER A C 1
ATOM 733 O O . SER A 1 95 ? 19.611 1.330 -13.118 1.00 91.00 95 SER A O 1
ATOM 735 N N . LEU A 1 96 ? 20.642 -0.674 -13.278 1.00 91.06 96 LEU A N 1
ATOM 736 C CA . LEU A 1 96 ? 20.796 -0.636 -14.732 1.00 91.06 96 LEU A CA 1
ATOM 737 C C . LEU A 1 96 ? 19.449 -0.397 -15.426 1.00 91.06 96 LEU A C 1
ATOM 739 O O . LEU A 1 96 ? 19.343 0.478 -16.273 1.00 91.06 96 LEU A O 1
ATOM 743 N N . GLY A 1 97 ? 18.396 -1.086 -14.976 1.00 88.56 97 GLY A N 1
ATOM 744 C CA . GLY A 1 97 ? 17.048 -0.942 -15.529 1.00 88.56 97 GLY A CA 1
ATOM 745 C C . GLY A 1 97 ? 16.401 0.435 -15.338 1.00 88.56 97 GLY A C 1
ATOM 746 O O . GLY A 1 97 ? 15.378 0.681 -15.962 1.00 88.56 97 GLY A O 1
ATOM 747 N N . LEU A 1 98 ? 16.974 1.319 -14.510 1.00 90.38 98 LEU A N 1
ATOM 748 C CA . LEU A 1 98 ? 16.517 2.701 -14.306 1.00 90.38 98 LEU A CA 1
ATOM 749 C C . LEU A 1 98 ? 17.430 3.743 -14.968 1.00 90.38 98 LEU A C 1
ATOM 751 O O . LEU A 1 98 ? 17.206 4.944 -14.809 1.00 90.38 98 LEU A O 1
ATOM 755 N N . HIS A 1 99 ? 18.470 3.323 -15.696 1.00 91.75 99 HIS A N 1
ATOM 756 C CA . HIS A 1 99 ? 19.265 4.252 -16.493 1.00 91.75 99 HIS A CA 1
ATOM 757 C C . HIS A 1 99 ? 18.379 4.916 -17.551 1.00 91.75 99 HIS A C 1
ATOM 759 O O . HIS A 1 99 ? 17.526 4.262 -18.151 1.00 91.75 99 HIS A O 1
ATOM 765 N N . PHE A 1 100 ? 18.611 6.206 -17.818 1.00 91.62 100 PHE A N 1
ATOM 766 C CA . PHE A 1 100 ? 17.826 6.958 -18.802 1.00 91.62 100 PHE A CA 1
ATOM 767 C C . PHE A 1 100 ? 17.767 6.232 -20.153 1.00 91.62 100 PHE A C 1
ATOM 769 O O . PHE A 1 100 ? 16.682 6.036 -20.687 1.00 91.62 100 PHE A O 1
ATOM 776 N N . SER A 1 101 ? 18.903 5.732 -20.644 1.00 94.12 101 SER A N 1
ATOM 777 C CA . SER A 1 101 ? 18.980 4.993 -21.910 1.00 94.12 101 SER A CA 1
ATOM 778 C C . SER A 1 101 ? 18.191 3.675 -21.928 1.00 94.12 101 SER A C 1
ATOM 780 O O . SER A 1 101 ? 17.824 3.217 -23.001 1.00 94.12 101 SER A O 1
ATOM 782 N N . GLU A 1 102 ? 17.914 3.068 -20.769 1.00 90.69 102 GLU A N 1
ATOM 783 C CA . GLU A 1 102 ? 17.118 1.832 -20.653 1.00 90.69 102 GLU A CA 1
ATOM 784 C C . GLU A 1 102 ? 15.607 2.100 -20.536 1.00 90.69 102 GLU A C 1
ATOM 786 O O . GLU A 1 102 ? 14.789 1.220 -20.839 1.00 90.69 102 GLU A O 1
ATOM 791 N N . CYS A 1 103 ? 15.241 3.301 -20.071 1.00 91.06 103 CYS A N 1
ATOM 792 C CA . CYS A 1 103 ? 13.867 3.716 -19.772 1.00 91.06 103 CYS A CA 1
ATOM 793 C C . CYS A 1 103 ? 13.239 4.619 -20.837 1.00 91.06 103 CYS A C 1
ATOM 795 O O . CYS A 1 103 ? 12.025 4.581 -21.017 1.00 91.06 103 CYS A O 1
ATOM 797 N N . ASN A 1 104 ? 14.034 5.467 -21.490 1.00 92.50 104 ASN A N 1
ATOM 798 C CA . ASN A 1 104 ? 13.540 6.422 -22.476 1.00 92.50 104 ASN A CA 1
ATOM 799 C C . ASN A 1 104 ? 12.913 5.685 -23.670 1.00 92.50 104 ASN A C 1
ATOM 801 O O . ASN A 1 104 ? 13.477 4.695 -24.131 1.00 92.50 104 ASN A O 1
ATOM 805 N N . GLU A 1 105 ? 11.761 6.164 -24.154 1.00 89.81 105 GLU A N 1
ATOM 806 C CA . GLU A 1 105 ? 10.979 5.516 -25.226 1.00 89.81 105 GLU A CA 1
ATOM 807 C C . GLU A 1 105 ? 10.663 4.033 -24.954 1.00 89.81 105 GLU A C 1
ATOM 809 O O . GLU A 1 105 ? 10.653 3.200 -25.861 1.00 89.81 105 GLU A O 1
ATOM 814 N N . ASN A 1 106 ? 10.429 3.678 -23.685 1.00 90.44 106 ASN A N 1
ATOM 815 C CA . ASN A 1 106 ? 10.220 2.295 -23.278 1.00 90.44 106 ASN A CA 1
ATOM 816 C C . ASN A 1 106 ? 8.973 2.110 -22.408 1.00 90.44 106 ASN A C 1
ATOM 818 O O . ASN A 1 106 ? 8.634 2.952 -21.578 1.00 90.44 106 ASN A O 1
ATOM 822 N N . PHE A 1 107 ? 8.327 0.953 -22.556 1.00 90.62 107 PHE A N 1
ATOM 823 C CA . PHE A 1 107 ? 7.213 0.512 -21.723 1.00 90.62 107 PHE A CA 1
ATOM 824 C C . PHE A 1 107 ? 7.411 -0.964 -21.380 1.00 90.62 107 PHE A C 1
ATOM 826 O O . PHE A 1 107 ? 7.443 -1.821 -22.262 1.00 90.62 107 PHE A O 1
ATOM 833 N N . LYS A 1 108 ? 7.587 -1.266 -20.090 1.00 89.56 108 LYS A N 1
ATOM 834 C CA . LYS A 1 108 ? 7.942 -2.607 -19.609 1.00 89.56 108 LYS A CA 1
ATOM 835 C C . LYS A 1 108 ? 7.030 -3.014 -18.458 1.00 89.56 108 LYS A C 1
ATOM 837 O O . LYS A 1 108 ? 6.884 -2.278 -17.484 1.00 89.56 108 LYS A O 1
ATOM 842 N N . ALA A 1 109 ? 6.478 -4.221 -18.545 1.00 90.00 109 ALA A N 1
ATOM 843 C CA . ALA A 1 109 ? 5.833 -4.859 -17.407 1.00 90.00 109 ALA A CA 1
ATOM 844 C C . ALA A 1 109 ? 6.891 -5.257 -16.365 1.00 90.00 109 ALA A C 1
ATOM 846 O O . ALA A 1 109 ? 7.976 -5.726 -16.711 1.00 90.00 109 ALA A O 1
ATOM 847 N N . TYR A 1 110 ? 6.582 -5.081 -15.082 1.00 85.69 110 TYR A N 1
ATOM 848 C CA . TYR A 1 110 ? 7.488 -5.417 -13.987 1.00 85.69 110 TYR A CA 1
ATOM 849 C C . TYR A 1 110 ? 6.713 -5.992 -12.803 1.00 85.69 110 TYR A C 1
ATOM 851 O O . TYR A 1 110 ? 5.535 -5.692 -12.626 1.00 85.69 110 TYR A O 1
ATOM 859 N N . LYS A 1 111 ? 7.387 -6.820 -11.987 1.00 82.25 111 LYS A N 1
ATOM 860 C CA . LYS A 1 111 ? 6.787 -7.497 -10.817 1.00 82.25 111 LYS A CA 1
ATOM 861 C C . LYS A 1 111 ? 5.447 -8.175 -11.142 1.00 82.25 111 LYS A C 1
ATOM 863 O O . LYS A 1 111 ? 4.504 -8.142 -10.356 1.00 82.25 111 LYS A O 1
ATOM 868 N N . ILE A 1 112 ? 5.388 -8.794 -12.319 1.00 81.12 112 ILE A N 1
ATOM 869 C CA . ILE A 1 112 ? 4.233 -9.562 -12.777 1.00 81.12 112 ILE A CA 1
ATOM 870 C C . ILE A 1 112 ? 4.000 -10.676 -11.742 1.00 81.12 112 ILE A C 1
ATOM 872 O O . ILE A 1 112 ? 4.953 -11.335 -11.327 1.00 81.12 112 ILE A O 1
ATOM 876 N N . ILE A 1 113 ? 2.753 -10.851 -11.295 1.00 78.56 113 ILE A N 1
ATOM 877 C CA . ILE A 1 113 ? 2.296 -11.865 -10.320 1.00 78.56 113 ILE A CA 1
ATOM 878 C C . ILE A 1 113 ? 2.631 -11.555 -8.848 1.00 78.56 113 ILE A C 1
ATOM 880 O O . ILE A 1 113 ? 1.782 -11.777 -7.990 1.00 78.56 113 ILE A O 1
ATOM 884 N N . LYS A 1 114 ? 3.815 -11.018 -8.520 1.00 85.75 114 LYS A N 1
ATOM 885 C CA . LYS A 1 114 ? 4.210 -10.729 -7.123 1.00 85.75 114 LYS A CA 1
ATOM 886 C C . LYS A 1 114 ? 4.580 -9.254 -6.938 1.00 85.75 114 LYS A C 1
ATOM 888 O O . LYS A 1 114 ? 5.747 -8.872 -7.029 1.00 85.75 114 LYS A O 1
ATOM 893 N N . HIS A 1 115 ? 3.574 -8.428 -6.646 1.00 91.50 115 HIS A N 1
ATOM 894 C CA . HIS A 1 115 ? 3.741 -7.019 -6.281 1.00 91.50 115 HIS A CA 1
ATOM 895 C C . HIS A 1 115 ? 3.320 -6.780 -4.827 1.00 91.50 115 HIS A C 1
ATOM 897 O O . HIS A 1 115 ? 2.198 -7.095 -4.454 1.00 91.50 115 HIS A O 1
ATOM 903 N N . ASN A 1 116 ? 4.166 -6.137 -4.019 1.00 92.19 116 ASN A N 1
ATOM 904 C CA . ASN A 1 116 ? 3.926 -5.940 -2.577 1.00 92.19 116 ASN A CA 1
ATOM 905 C C . ASN A 1 116 ? 2.691 -5.081 -2.226 1.00 92.19 116 ASN A C 1
ATOM 907 O O . ASN A 1 116 ? 2.355 -4.962 -1.059 1.00 92.19 116 ASN A O 1
ATOM 911 N N . HIS A 1 117 ? 2.019 -4.490 -3.217 1.00 95.75 117 HIS A N 1
ATOM 912 C CA . HIS A 1 117 ? 0.760 -3.758 -3.012 1.00 95.75 117 HIS A CA 1
ATOM 913 C C . HIS A 1 117 ? -0.472 -4.668 -3.102 1.00 95.75 117 HIS A C 1
ATOM 915 O O . HIS A 1 117 ? -1.542 -4.260 -2.680 1.00 95.75 117 HIS A O 1
ATOM 921 N N . ILE A 1 118 ? -0.338 -5.893 -3.627 1.00 95.44 118 ILE A N 1
ATOM 922 C CA . ILE A 1 118 ? -1.434 -6.871 -3.692 1.00 95.44 118 ILE A CA 1
ATOM 923 C C . ILE A 1 118 ? -2.067 -7.123 -2.312 1.00 95.44 118 ILE A C 1
ATOM 925 O O . ILE A 1 118 ? -3.271 -6.918 -2.209 1.00 95.44 118 ILE A O 1
ATOM 929 N N . PRO A 1 119 ? -1.320 -7.476 -1.242 1.00 96.44 119 PRO A N 1
ATOM 930 C CA . PRO A 1 119 ? -1.948 -7.775 0.049 1.00 96.44 119 PRO A CA 1
ATOM 931 C C . PRO A 1 119 ? -2.622 -6.548 0.670 1.00 96.44 119 PRO A C 1
ATOM 933 O O . PRO A 1 119 ? -3.612 -6.682 1.376 1.00 96.44 119 PRO A O 1
ATOM 936 N N . GLU A 1 120 ? -2.099 -5.353 0.390 1.00 96.69 120 GLU A N 1
ATOM 937 C CA . GLU A 1 120 ? -2.680 -4.088 0.838 1.00 96.69 120 GLU A CA 1
ATOM 938 C C . GLU A 1 120 ? -4.023 -3.838 0.137 1.00 96.69 120 GLU A C 1
ATOM 940 O O . GLU A 1 120 ? -5.025 -3.577 0.790 1.00 96.69 120 GLU A O 1
ATOM 945 N N . ILE A 1 121 ? -4.070 -4.004 -1.188 1.00 97.31 121 ILE A N 1
ATOM 946 C CA . ILE A 1 121 ? -5.298 -3.880 -1.984 1.00 97.31 121 ILE A CA 1
ATOM 947 C C . ILE A 1 121 ? -6.340 -4.916 -1.547 1.00 97.31 121 ILE A C 1
ATOM 949 O O . ILE A 1 121 ? -7.497 -4.563 -1.335 1.00 97.31 121 ILE A O 1
ATOM 953 N N . GLU A 1 122 ? -5.946 -6.182 -1.405 1.00 96.38 122 GLU A N 1
ATOM 954 C CA . GLU A 1 122 ? -6.849 -7.265 -1.004 1.00 96.38 122 GLU A CA 1
ATOM 955 C C . GLU A 1 122 ? -7.424 -7.035 0.397 1.00 96.38 122 GLU A C 1
ATOM 957 O O . GLU A 1 122 ? -8.632 -7.190 0.581 1.00 96.38 122 GLU A O 1
ATOM 962 N N . GLN A 1 123 ? -6.594 -6.625 1.363 1.00 96.62 123 GLN A N 1
ATOM 963 C CA . GLN A 1 123 ? -7.026 -6.303 2.725 1.00 96.62 123 GLN A CA 1
ATOM 964 C C . GLN A 1 123 ? -8.087 -5.200 2.722 1.00 96.62 123 GLN A C 1
ATOM 966 O O . GLN A 1 123 ? -9.176 -5.384 3.268 1.00 96.62 123 GLN A O 1
ATOM 971 N N . GLU A 1 124 ? -7.787 -4.066 2.088 1.00 97.31 124 GLU A N 1
ATOM 972 C CA . GLU A 1 124 ? -8.656 -2.892 2.136 1.00 97.31 124 GLU A CA 1
ATOM 973 C C . GLU A 1 124 ? -9.954 -3.109 1.353 1.00 97.31 124 GLU A C 1
ATOM 975 O O . GLU A 1 124 ? -11.039 -2.832 1.864 1.00 97.31 124 GLU A O 1
ATOM 980 N N . LEU A 1 125 ? -9.888 -3.684 0.146 1.00 96.75 125 LEU A N 1
ATOM 981 C CA . LEU A 1 125 ? -11.090 -3.990 -0.635 1.00 96.75 125 LEU A CA 1
ATOM 982 C C . LEU A 1 125 ? -11.970 -5.047 0.047 1.00 96.75 125 LEU A C 1
ATOM 984 O O . LEU A 1 125 ? -13.196 -4.932 -0.002 1.00 96.75 125 LEU A O 1
ATOM 988 N N . SER A 1 126 ? -11.372 -6.039 0.719 1.00 95.94 126 SER A N 1
ATOM 989 C CA . SER A 1 126 ? -12.127 -7.021 1.508 1.00 95.94 126 SER A CA 1
ATOM 990 C C . SER A 1 126 ? -12.826 -6.362 2.693 1.00 95.94 126 SER A C 1
ATOM 992 O O . SER A 1 126 ? -14.010 -6.612 2.908 1.00 95.94 126 SER A O 1
ATOM 994 N N . SER A 1 127 ? -12.130 -5.485 3.424 1.00 95.31 127 SER A N 1
ATOM 995 C CA . SER A 1 127 ? -12.707 -4.721 4.538 1.00 95.31 127 SER A CA 1
ATOM 996 C C . SER A 1 127 ? -13.904 -3.876 4.084 1.00 95.31 127 SER A C 1
ATOM 998 O O . SER A 1 127 ? -14.979 -3.932 4.682 1.00 95.31 127 SER A O 1
ATOM 1000 N N . ILE A 1 128 ? -13.764 -3.170 2.958 1.00 95.19 128 ILE A N 1
ATOM 1001 C CA . ILE A 1 128 ? -14.830 -2.344 2.371 1.00 95.19 128 ILE A CA 1
ATOM 1002 C C . ILE A 1 128 ? -16.015 -3.201 1.915 1.00 95.19 128 ILE A C 1
ATOM 1004 O O . ILE A 1 128 ? -17.166 -2.818 2.117 1.00 95.19 128 ILE A O 1
ATOM 1008 N N . TYR A 1 129 ? -15.757 -4.355 1.294 1.00 94.94 129 TYR A N 1
ATOM 1009 C CA . TYR A 1 129 ? -16.820 -5.226 0.808 1.00 94.94 129 TYR A CA 1
ATOM 1010 C C . TYR A 1 129 ? -17.567 -5.909 1.960 1.00 94.94 129 TYR A C 1
ATOM 1012 O O . TYR A 1 129 ? -18.795 -5.909 1.968 1.00 94.94 129 TYR A O 1
ATOM 1020 N N . PHE A 1 130 ? -16.877 -6.514 2.926 1.00 92.94 130 PHE A N 1
ATOM 1021 C CA . PHE A 1 130 ? -17.536 -7.236 4.023 1.00 92.94 130 PHE A CA 1
ATOM 1022 C C . PHE A 1 130 ? -18.058 -6.319 5.132 1.00 92.94 130 PHE A C 1
ATOM 1024 O O . PHE A 1 130 ? -18.914 -6.749 5.901 1.00 92.94 130 PHE A O 1
ATOM 1031 N N . GLY A 1 131 ? -17.613 -5.063 5.157 1.00 77.06 131 GLY A N 1
ATOM 1032 C CA . GLY A 1 131 ? -18.035 -4.059 6.117 1.00 77.06 131 GLY A CA 1
ATOM 1033 C C . GLY A 1 131 ? -17.376 -4.270 7.475 1.00 77.06 131 GLY A C 1
ATOM 1034 O O . GLY A 1 131 ? -17.871 -5.021 8.312 1.00 77.06 131 GLY A O 1
ATOM 1035 N N . GLU A 1 132 ? -16.306 -3.529 7.758 1.00 56.53 132 GLU A N 1
ATOM 1036 C CA . GLU A 1 132 ? -16.088 -3.104 9.140 1.00 56.53 132 GLU A CA 1
ATOM 1037 C C . GLU A 1 132 ? -17.212 -2.123 9.500 1.00 56.53 132 GLU A C 1
ATOM 1039 O O . GLU A 1 132 ? -17.247 -1.012 8.975 1.00 56.53 132 GLU A O 1
ATOM 1044 N N . ASN A 1 133 ? -18.151 -2.573 10.342 1.00 44.03 133 ASN A N 1
ATOM 1045 C CA . ASN A 1 133 ? -19.283 -1.823 10.900 1.00 44.03 133 ASN A CA 1
ATOM 1046 C C . ASN A 1 133 ? -19.001 -0.319 11.067 1.00 44.03 133 ASN A C 1
ATOM 1048 O O . ASN A 1 133 ? -18.471 0.106 12.090 1.00 44.03 133 ASN A O 1
ATOM 1052 N N . ASN A 1 134 ? -19.424 0.484 10.095 1.00 40.09 134 ASN A N 1
ATOM 1053 C CA . ASN A 1 134 ? -19.594 1.920 10.245 1.00 40.09 134 ASN A CA 1
ATOM 1054 C C . ASN A 1 134 ? -21.021 2.251 9.807 1.00 40.09 134 ASN A C 1
ATOM 1056 O O . ASN A 1 134 ? -21.508 1.771 8.784 1.00 40.09 134 ASN A O 1
ATOM 1060 N N . ASN A 1 135 ? -21.699 2.993 10.675 1.00 39.19 135 ASN A N 1
ATOM 1061 C CA . ASN A 1 135 ? -23.131 3.254 10.693 1.00 39.19 135 ASN A CA 1
ATOM 1062 C C . ASN A 1 135 ? -23.617 4.088 9.493 1.00 39.19 135 ASN A C 1
ATOM 1064 O O . ASN A 1 135 ? -24.022 5.232 9.669 1.00 39.19 135 ASN A O 1
ATOM 1068 N N . ASP A 1 136 ? -23.669 3.516 8.294 1.00 42.91 136 ASP A N 1
ATOM 1069 C CA . ASP A 1 136 ? -24.294 4.168 7.138 1.00 42.91 136 ASP A CA 1
ATOM 1070 C C . ASP A 1 136 ? -25.820 3.940 7.155 1.00 42.91 136 ASP A C 1
ATOM 1072 O O . ASP A 1 136 ? -26.401 3.330 6.262 1.00 42.91 136 ASP A O 1
ATOM 1076 N N . ASN A 1 137 ? -26.475 4.449 8.205 1.00 35.56 137 ASN A N 1
ATOM 1077 C CA . ASN A 1 137 ? -27.935 4.587 8.314 1.00 35.56 137 ASN A CA 1
ATOM 1078 C C . ASN A 1 137 ? -28.431 5.968 7.826 1.00 35.56 137 ASN A C 1
ATOM 1080 O O . ASN A 1 137 ? -29.553 6.361 8.136 1.00 35.56 137 ASN A O 1
ATOM 1084 N N . GLU A 1 138 ? -27.627 6.720 7.066 1.00 41.22 138 GLU A N 1
ATOM 1085 C CA . GLU A 1 138 ? -27.965 8.099 6.663 1.00 41.22 138 GLU A CA 1
ATOM 1086 C C . GLU A 1 138 ? -28.435 8.281 5.209 1.00 41.22 138 GLU A C 1
ATOM 1088 O O . GLU A 1 138 ? -28.832 9.381 4.842 1.00 41.22 138 GLU A O 1
ATOM 1093 N N . TYR A 1 139 ? -28.507 7.226 4.388 1.00 45.50 139 TYR A N 1
ATOM 1094 C CA . TYR A 1 139 ? -28.934 7.352 2.978 1.00 45.50 139 TYR A CA 1
ATOM 1095 C C . TYR A 1 139 ? -30.266 6.665 2.629 1.00 45.50 139 TYR A C 1
ATOM 1097 O O . TYR A 1 139 ? -30.540 6.431 1.456 1.00 45.50 139 TYR A O 1
ATOM 1105 N N . GLN A 1 140 ? -31.125 6.366 3.613 1.00 34.88 140 GLN A N 1
ATOM 1106 C CA . GLN A 1 140 ? -32.488 5.857 3.353 1.00 34.88 140 GLN A CA 1
ATOM 1107 C C . GLN A 1 140 ? -33.618 6.898 3.461 1.00 34.88 140 GLN A C 1
ATOM 1109 O O . GLN A 1 140 ? -34.782 6.528 3.348 1.00 34.88 140 GLN A O 1
ATOM 1114 N N . ASN A 1 141 ? -33.315 8.192 3.601 1.00 34.25 141 ASN A N 1
ATOM 1115 C CA . ASN A 1 141 ? -34.327 9.253 3.514 1.00 34.25 141 ASN A CA 1
ATOM 1116 C C . ASN A 1 141 ? -33.961 10.263 2.418 1.00 34.25 141 ASN A C 1
ATOM 1118 O O . ASN A 1 141 ? -33.346 11.293 2.693 1.00 34.25 141 ASN A O 1
ATOM 1122 N N . GLY A 1 142 ? -34.350 9.950 1.182 1.00 33.03 142 GLY A N 1
ATOM 1123 C CA . GLY A 1 142 ? -34.297 10.833 0.018 1.00 33.03 142 GLY A CA 1
ATOM 1124 C C . GLY A 1 142 ? -35.263 10.357 -1.050 1.00 33.03 142 GLY A C 1
ATOM 1125 O O . GLY A 1 142 ? -35.113 9.187 -1.462 1.00 33.03 142 GLY A O 1
#

Sequence (142 aa):
DLSADYRLKDSAVYQKWYEKEHNKISENLLSEAVYGLPEIYLDKIKDAPLVANPGCYSTSVILGIAPLLKFKLADPQGIIIDSKSGTTGAGRKLSLGLHFSECNENFKAYKIIKHNHIPEIEQELSSIYFGENNNDNEYQNG

Secondary structure (DSSP, 8-state):
--SSTTT-S-HHHHHHHHS-PPPHHHHHHHHHEEE--HHHHHHHHHT-SEEEPPPHHHHHHHHHHHHHHHTT-S-SSS--------GGGG-S---GGGSHHHHTT-----S-S--TTHHHHHHHHHHHHHT------SSS--

pLDDT: mean 89.53, std 14.79, range [33.03, 98.31]

Organism: NCBI:txid412755

InterPro domains:
  IPR023013 N-acetyl-gamma-glutamyl-phosphate reductase, active site [PS01224] (51-67)
  IPR036291 NAD(P)-binding domain superfamily [SSF51735] (1-80)
  IPR050085 N-acetyl-gamma-glutamyl-phosphate reductase [PTHR32338] (1-128)
  IPR058924 N-acetyl-gamma-glutamyl-phosphate reductase, dimerisation domain [PF22698] (56-128)

Foldseek 3Di:
DADQLQLFLDQVLVCVQVVDHDDPVSNVVNVQEDAPQCVVCVVSVVPGPHYHYADPVLNVLCVVCLVCLLVVVDDPPPDDDDDDDDPCSVPDDDDPCSPCVNRPPDDDDPCPPRDSCVSSNVVSSVCSNVDPDDDPPPPPPD

Radius of gyration: 17.5 Å; chains: 1; bounding box: 55×26×45 Å